Protein 4CCV (pdb70)

Structure (mmCIF, N/CA/C/O backbone):
data_4CCV
#
_entry.id   4CCV
#
_cell.length_a   77.138
_cell.length_b   77.138
_cell.length_c   69.360
_cell.angle_alpha   90.00
_cell.angle_beta   90.00
_cell.angle_gamma   120.00
#
_symmetry.space_group_name_H-M   'P 31 2 1'
#
loop_
_entity.id
_entity.type
_entity.pdbx_description
1 polymer 'HISTIDINE-RICH GLYCOPROTEIN'
2 branched beta-D-mannopyranose-(1-4)-2-acetamido-2-deoxy-beta-D-glucopyranose-(1-4)-2-acetamido-2-deoxy-beta-D-glucopyranose
3 non-polymer GLUTATHIONE
4 non-polymer GLYCEROL
5 water water
#
loop_
_atom_site.group_PDB
_atom_site.id
_atom_site.type_symbol
_atom_site.label_atom_id
_atom_site.label_alt_id
_atom_site.label_comp_id
_atom_site.label_asym_id
_atom_site.label_entity_id
_atom_site.label_seq_id
_atom_site.pdbx_PDB_ins_code
_atom_site.Cartn_x
_atom_site.Cartn_y
_atom_site.Cartn_z
_atom_site.occupancy
_atom_site.B_iso_or_equiv
_atom_site.auth_seq_id
_atom_site.auth_comp_id
_atom_site.auth_asym_id
_atom_site.auth_atom_id
_atom_site.pdbx_PDB_model_num
ATOM 1 N N . SER A 1 1 ? -51.302 18.025 -6.386 1.00 60.88 123 SER A N 1
ATOM 2 C CA . SER A 1 1 ? -50.019 17.474 -6.956 1.00 61.76 123 SER A CA 1
ATOM 3 C C . SER A 1 1 ? -48.782 18.444 -6.813 1.00 52.31 123 SER A C 1
ATOM 4 O O . SER A 1 1 ? -48.800 19.567 -7.340 1.00 47.29 123 SER A O 1
ATOM 7 N N . PRO A 1 2 ? -47.751 18.038 -6.053 1.00 49.18 124 PRO A N 1
ATOM 8 C CA . PRO A 1 2 ? -46.618 18.985 -5.818 1.00 43.54 124 PRO A CA 1
ATOM 9 C C . PRO A 1 2 ? -45.694 19.029 -6.997 1.00 40.41 124 PRO A C 1
ATOM 10 O O . PRO A 1 2 ? -45.468 18.019 -7.627 1.00 43.14 124 PRO A O 1
ATOM 14 N N . VAL A 1 3 ? -45.042 20.151 -7.218 1.00 33.94 125 VAL A N 1
ATOM 15 C CA . VAL A 1 3 ? -44.088 20.278 -8.280 1.00 31.69 125 VAL A CA 1
ATOM 16 C C . VAL A 1 3 ? -42.681 20.187 -7.644 1.00 32.70 125 VAL A C 1
ATOM 17 O O . VAL A 1 3 ? -42.439 20.814 -6.619 1.00 31.68 125 VAL A O 1
ATOM 21 N N . LEU A 1 4 ? -41.804 19.355 -8.212 1.00 32.82 126 LEU A N 1
ATOM 22 C CA . LEU A 1 4 ? -40.484 19.102 -7.668 1.00 33.51 126 LEU A CA 1
ATOM 23 C C . LEU A 1 4 ? -39.425 19.647 -8.631 1.00 30.63 126 LEU A C 1
ATOM 24 O O . LEU A 1 4 ? -39.444 19.327 -9.830 1.00 30.27 126 LEU A O 1
ATOM 29 N N . PHE A 1 5 ? -38.487 20.429 -8.091 1.00 29.34 127 PHE A N 1
ATOM 30 C CA . PHE A 1 5 ? -37.428 21.105 -8.822 1.00 28.03 127 PHE A CA 1
ATOM 31 C C . PHE A 1 5 ? -36.112 20.547 -8.254 1.00 28.17 127 PHE A C 1
ATOM 32 O O . PHE A 1 5 ? -35.888 20.526 -7.034 1.00 29.08 127 PHE A O 1
ATOM 40 N N . ASP A 1 6 ? -35.280 20.001 -9.120 1.00 28.67 128 ASP A N 1
ATOM 41 C CA . ASP A 1 6 ? -33.933 19.544 -8.677 1.00 30.96 128 ASP A CA 1
ATOM 42 C C . ASP A 1 6 ? -32.970 19.455 -9.818 1.00 29.97 128 ASP A C 1
ATOM 43 O O . ASP A 1 6 ? -33.305 19.877 -10.920 1.00 28.01 128 ASP A O 1
ATOM 48 N N . PHE A 1 7 ? -31.745 19.001 -9.550 1.00 30.98 129 PHE A N 1
ATOM 49 C CA . PHE A 1 7 ? -30.659 19.025 -10.560 1.00 30.60 129 PHE A CA 1
ATOM 50 C C . PHE A 1 7 ? -30.141 17.638 -10.809 1.00 31.71 129 PHE A C 1
ATOM 51 O O . PHE A 1 7 ? -30.102 16.817 -9.894 1.00 32.24 129 PHE A O 1
ATOM 59 N N . ILE A 1 8 ? -29.740 17.373 -12.040 1.00 31.79 130 ILE A N 1
ATOM 60 C CA . ILE A 1 8 ? -29.133 16.096 -12.374 1.00 35.56 130 ILE A CA 1
ATOM 61 C C . ILE A 1 8 ? -27.603 16.306 -12.370 1.00 36.46 130 ILE A C 1
ATOM 62 O O . ILE A 1 8 ? -27.114 17.108 -13.129 1.00 36.07 130 ILE A O 1
ATOM 67 N N . GLU A 1 9 ? -26.887 15.604 -11.515 1.00 38.91 131 GLU A N 1
ATOM 68 C CA . GLU A 1 9 ? -25.433 15.737 -11.370 1.00 44.37 131 GLU A CA 1
ATOM 69 C C . GLU A 1 9 ? -24.680 15.185 -12.589 1.00 41.68 131 GLU A C 1
ATOM 70 O O . GLU A 1 9 ? -23.769 15.817 -13.042 1.00 43.07 131 GLU A O 1
ATOM 76 N N . ASP A 1 10 ? -25.081 14.030 -13.113 1.00 42.28 132 ASP A N 1
ATOM 77 C CA . ASP A 1 10 ? -24.442 13.472 -14.309 1.00 43.94 132 ASP A CA 1
ATOM 78 C C . ASP A 1 10 ? -25.083 13.968 -15.601 1.00 41.88 132 ASP A C 1
ATOM 79 O O . ASP A 1 10 ? -26.072 13.436 -16.049 1.00 42.03 132 ASP A O 1
ATOM 84 N N . THR A 1 11 ? -24.472 14.973 -16.207 1.00 41.34 133 THR A N 1
ATOM 85 C CA . THR A 1 11 ? -25.041 15.660 -17.358 1.00 43.11 133 THR A CA 1
ATOM 86 C C . THR A 1 11 ? -24.682 15.019 -18.700 1.00 45.23 133 THR A C 1
ATOM 87 O O . THR A 1 11 ? -25.338 15.272 -19.705 1.00 44.19 133 THR A O 1
ATOM 91 N N . GLU A 1 12 ? -23.670 14.157 -18.727 1.00 47.12 134 GLU A N 1
ATOM 92 C CA . GLU A 1 12 ? -23.243 13.575 -20.005 1.00 49.86 134 GLU A CA 1
ATOM 93 C C . GLU A 1 12 ? -24.334 12.871 -20.824 1.00 45.19 134 GLU A C 1
ATOM 94 O O . GLU A 1 12 ? -24.312 12.927 -22.042 1.00 43.77 134 GLU A O 1
ATOM 100 N N . PRO A 1 13 ? -25.279 12.195 -20.180 1.00 44.58 135 PRO A N 1
ATOM 101 C CA . PRO A 1 13 ? -26.399 11.661 -20.965 1.00 44.41 135 PRO A CA 1
ATOM 102 C C . PRO A 1 13 ? -27.305 12.713 -21.661 1.00 41.77 135 PRO A C 1
ATOM 103 O O . PRO A 1 13 ? -28.166 12.335 -22.469 1.00 43.54 135 PRO A O 1
ATOM 107 N N . PHE A 1 14 ? -27.095 14.012 -21.368 1.00 37.20 136 PHE A N 1
ATOM 108 C CA . PHE A 1 14 ? -27.883 15.081 -21.975 1.00 33.79 136 PHE A CA 1
ATOM 109 C C . PHE A 1 14 ? -27.134 15.697 -23.139 1.00 33.59 136 PHE A C 1
ATOM 110 O O . PHE A 1 14 ? -27.655 16.579 -23.797 1.00 31.37 136 PHE A O 1
ATOM 118 N N . ARG A 1 15 ? -25.938 15.193 -23.431 1.00 35.16 137 ARG A N 1
ATOM 119 C CA . ARG A 1 15 ? -25.148 15.788 -24.486 1.00 36.70 137 ARG A CA 1
ATOM 120 C C . ARG A 1 15 ? -25.794 15.656 -25.843 1.00 34.51 137 ARG A C 1
ATOM 121 O O . ARG A 1 15 ? -25.847 16.607 -26.605 1.00 32.17 137 ARG A O 1
ATOM 129 N N . LYS A 1 16 ? -26.347 14.490 -26.124 1.00 35.26 138 LYS A N 1
ATOM 130 C CA . LYS A 1 16 ? -26.998 14.267 -27.394 1.00 37.65 138 LYS A CA 1
ATOM 131 C C . LYS A 1 16 ? -28.250 15.153 -27.545 1.00 34.63 138 LYS A C 1
ATOM 132 O O . LYS A 1 16 ? -28.604 15.602 -28.665 1.00 34.18 138 LYS A O 1
ATOM 138 N N . SER A 1 17 ? -28.929 15.362 -26.420 1.00 32.19 139 SER A N 1
ATOM 139 C CA . SER A 1 17 ? -30.103 16.207 -26.397 1.00 31.75 139 SER A CA 1
ATOM 140 C C . SER A 1 17 ? -29.688 17.659 -26.774 1.00 28.98 139 SER A C 1
ATOM 141 O O . SER A 1 17 ? -30.432 18.386 -27.477 1.00 29.75 139 SER A O 1
ATOM 144 N N . ALA A 1 18 ? -28.560 18.097 -26.233 1.00 28.80 140 ALA A N 1
ATOM 145 C CA . ALA A 1 18 ? -28.040 19.456 -26.542 1.00 28.61 140 ALA A CA 1
ATOM 146 C C . ALA A 1 18 ? -27.666 19.545 -27.994 1.00 28.89 140 ALA A C 1
ATOM 147 O O . ALA A 1 18 ? -27.996 20.516 -28.634 1.00 32.14 140 ALA A O 1
ATOM 149 N N . ASP A 1 19 ? -26.950 18.535 -28.514 1.00 31.00 141 ASP A N 1
ATOM 150 C CA . ASP A 1 19 ? -26.608 18.479 -29.945 1.00 31.90 141 ASP A CA 1
ATOM 151 C C . ASP A 1 19 ? -27.847 18.609 -30.822 1.00 32.69 141 ASP A C 1
ATOM 152 O O . ASP A 1 19 ? -27.864 19.369 -31.774 1.00 31.27 141 ASP A O 1
ATOM 157 N N . LYS A 1 20 ? -28.857 17.792 -30.541 1.00 30.77 142 LYS A N 1
ATOM 158 C CA . LYS A 1 20 ? -30.080 17.834 -31.335 1.00 33.87 142 LYS A CA 1
ATOM 159 C C . LYS A 1 20 ? -30.864 19.160 -31.182 1.00 31.11 142 LYS A C 1
ATOM 160 O O . LYS A 1 20 ? -31.432 19.665 -32.120 1.00 30.83 142 LYS A O 1
ATOM 166 N N . ALA A 1 21 ? -30.935 19.709 -29.989 1.00 30.23 143 ALA A N 1
ATOM 167 C CA . ALA A 1 21 ? -31.598 20.984 -29.841 1.00 30.13 143 ALA A CA 1
ATOM 168 C C . ALA A 1 21 ? -30.873 22.089 -30.600 1.00 29.98 143 ALA A C 1
ATOM 169 O O . ALA A 1 21 ? -31.523 22.944 -31.210 1.00 29.28 143 ALA A O 1
ATOM 171 N N . LEU A 1 22 ? -29.546 22.105 -30.561 1.00 29.77 144 LEU A N 1
ATOM 172 C CA . LEU A 1 22 ? -28.833 23.065 -31.369 1.00 30.87 144 LEU A CA 1
ATOM 173 C C . LEU A 1 22 ? -29.068 22.908 -32.888 1.00 30.50 144 LEU A C 1
ATOM 174 O O . LEU A 1 22 ? -29.235 23.908 -33.633 1.00 31.51 144 LEU A O 1
ATOM 179 N N . GLU A 1 23 ? -29.155 21.671 -33.338 1.00 30.81 145 GLU A N 1
ATOM 180 C CA A GLU A 1 23 ? -29.400 21.349 -34.732 0.50 31.33 145 GLU A CA 1
ATOM 181 C CA B GLU A 1 23 ? -29.359 21.447 -34.754 0.50 32.34 145 GLU A CA 1
ATOM 182 C C . GLU A 1 23 ? -30.732 21.973 -35.144 1.00 30.86 145 GLU A C 1
ATOM 183 O O . GLU A 1 23 ? -30.857 22.635 -36.185 1.00 31.76 145 GLU A O 1
ATOM 194 N N . VAL A 1 24 ? -31.728 21.779 -34.289 1.00 30.73 146 VAL A N 1
ATOM 195 C CA . VAL A 1 24 ? -33.069 22.346 -34.548 1.00 31.24 146 VAL A CA 1
ATOM 196 C C . VAL A 1 24 ? -33.014 23.886 -34.524 1.00 31.84 146 VAL A C 1
ATOM 197 O O . VAL A 1 24 ? -33.579 24.561 -35.380 1.00 32.36 146 VAL A O 1
ATOM 201 N N . TYR A 1 25 ? -32.337 24.450 -33.530 1.00 30.53 147 TYR A N 1
ATOM 202 C CA . TYR A 1 25 ? -32.280 25.895 -33.416 1.00 30.04 147 TYR A CA 1
ATOM 203 C C . TYR A 1 25 ? -31.677 26.540 -34.666 1.00 31.91 147 TYR A C 1
ATOM 204 O O . TYR A 1 25 ? -32.230 27.513 -35.217 1.00 27.58 147 TYR A O 1
ATOM 213 N N . LYS A 1 26 ? -30.525 26.016 -35.103 1.00 29.94 148 LYS A N 1
ATOM 214 C CA . LYS A 1 26 ? -29.813 26.534 -36.247 1.00 32.34 148 LYS A CA 1
ATOM 215 C C . LYS A 1 26 ? -30.583 26.370 -37.527 1.00 34.45 148 LYS A C 1
ATOM 216 O O . LYS A 1 26 ? -30.440 27.195 -38.378 1.00 34.07 148 LYS A O 1
ATOM 222 N N . SER A 1 27 ? -31.502 25.398 -37.636 1.00 34.56 149 SER A N 1
ATOM 223 C CA . SER A 1 27 ? -32.316 25.274 -38.849 1.00 36.31 149 SER A CA 1
ATOM 224 C C . SER A 1 27 ? -33.249 26.457 -39.058 1.00 37.29 149 SER A C 1
ATOM 225 O O . SER A 1 27 ? -33.652 26.707 -40.179 1.00 38.30 149 SER A O 1
ATOM 228 N N . GLU A 1 28 ? -33.597 27.165 -37.978 1.00 37.07 150 GLU A N 1
ATOM 229 C CA . GLU A 1 28 ? -34.407 28.380 -38.059 1.00 40.99 150 GLU A CA 1
ATOM 230 C C . GLU A 1 28 ? -33.648 29.674 -38.003 1.00 42.80 150 GLU A C 1
ATOM 231 O O . GLU A 1 28 ? -34.233 30.729 -38.130 1.00 42.47 150 GLU A O 1
ATOM 237 N N . SER A 1 29 ? -32.349 29.633 -37.783 1.00 42.58 151 SER A N 1
ATOM 238 C CA . SER A 1 29 ? -31.631 30.869 -37.511 1.00 47.53 151 SER A CA 1
ATOM 239 C C . SER A 1 29 ? -30.293 30.748 -38.182 1.00 44.90 151 SER A C 1
ATOM 240 O O . SE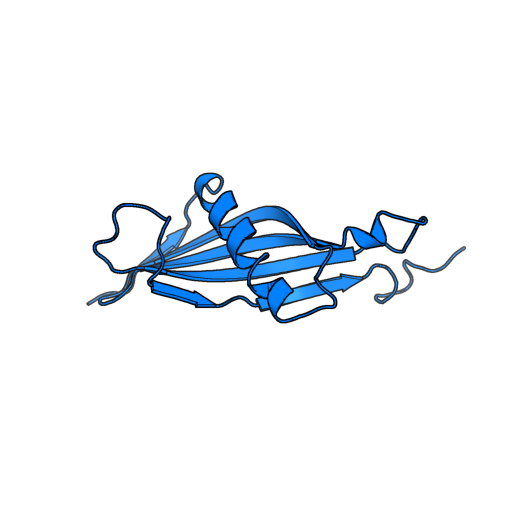R A 1 29 ? -29.398 30.121 -37.649 1.00 45.03 151 SER A O 1
ATOM 243 N N . GLU A 1 30 ? -30.242 31.200 -39.412 1.00 47.34 152 GLU A N 1
ATOM 244 C CA . GLU A 1 30 ? -29.145 30.941 -40.319 1.00 51.61 152 GLU A CA 1
ATOM 245 C C . GLU A 1 30 ? -27.750 31.434 -39.797 1.00 48.85 152 GLU A C 1
ATOM 246 O O . GLU A 1 30 ? -26.719 30.878 -40.181 1.00 47.66 152 GLU A O 1
ATOM 252 N N . ALA A 1 31 ? -27.730 32.455 -38.929 1.00 45.46 153 ALA A N 1
ATOM 253 C CA . ALA A 1 31 ? -26.455 32.997 -38.402 1.00 44.70 153 ALA A CA 1
ATOM 254 C C . ALA A 1 31 ? -25.756 31.964 -37.514 1.00 40.92 153 ALA A C 1
ATOM 255 O O . ALA A 1 31 ? -24.544 32.021 -37.288 1.00 39.72 153 ALA A O 1
ATOM 257 N N . TYR A 1 32 ? -26.551 31.003 -37.041 1.00 40.26 154 TYR A N 1
ATOM 258 C CA . TYR A 1 32 ? -26.072 29.883 -36.259 1.00 37.65 154 TYR A CA 1
ATOM 259 C C . TYR A 1 32 ? -25.668 28.621 -37.005 1.00 35.26 154 TYR A C 1
ATOM 260 O O . TYR A 1 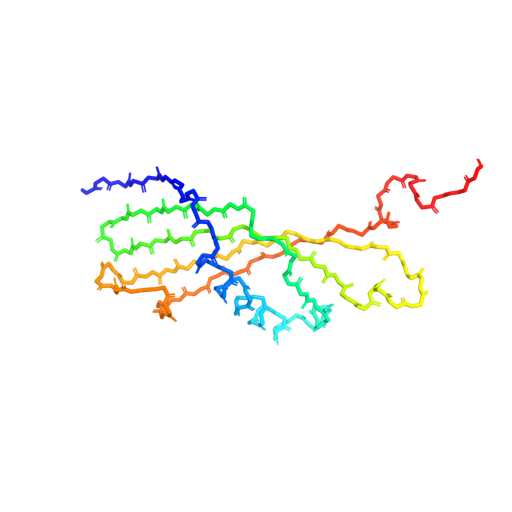32 ? -25.337 27.640 -36.351 1.00 35.83 154 TYR A O 1
ATOM 269 N N . ALA A 1 33 ? -25.574 28.648 -38.324 1.00 35.85 155 ALA A N 1
ATOM 270 C CA . ALA A 1 33 ? -25.292 27.427 -39.106 1.00 36.53 155 ALA A CA 1
ATOM 271 C C . ALA A 1 33 ? -23.982 26.714 -38.705 1.00 36.70 155 ALA A C 1
ATOM 272 O O . ALA A 1 33 ? -23.894 25.501 -38.810 1.00 37.49 155 ALA A O 1
ATOM 274 N N . SER A 1 34 ? -22.948 27.464 -38.297 1.00 36.11 156 SER A N 1
ATOM 275 C CA . SER A 1 34 ? -21.654 26.865 -37.995 1.00 36.18 156 SER A CA 1
ATOM 276 C C . SER A 1 34 ? -21.512 26.427 -36.525 1.00 34.95 156 SER A C 1
ATOM 277 O O . SER A 1 34 ? -20.431 26.016 -36.098 1.00 36.95 156 SER A O 1
ATOM 280 N N . PHE A 1 35 ? -22.556 26.545 -35.714 1.00 33.87 157 PHE A N 1
ATOM 281 C CA . PHE A 1 35 ? -22.386 26.431 -34.270 1.00 33.10 157 PHE A CA 1
ATOM 282 C C . PHE A 1 35 ? -22.283 24.950 -33.800 1.00 33.49 157 PHE A C 1
ATOM 283 O O . PHE A 1 35 ? -22.855 24.054 -34.419 1.00 33.14 157 PHE A O 1
ATOM 291 N N . ARG A 1 36 ? -21.525 24.720 -32.729 1.00 34.28 158 ARG A N 1
ATOM 292 C CA . ARG A 1 36 ? -21.410 23.387 -32.097 1.00 36.27 158 ARG A CA 1
ATOM 293 C C . ARG A 1 36 ? -21.439 23.512 -30.586 1.00 33.31 158 ARG A C 1
ATOM 294 O O . ARG A 1 36 ? -21.119 24.551 -30.056 1.00 31.77 158 ARG A O 1
ATOM 302 N N . VAL A 1 37 ? -21.925 22.472 -29.910 1.00 31.25 159 VAL A N 1
ATOM 303 C CA . VAL A 1 37 ? -22.030 22.459 -28.464 1.00 29.57 159 VAL A CA 1
ATOM 304 C C . VAL A 1 37 ? -20.634 22.382 -27.917 1.00 31.98 159 VAL A C 1
ATOM 305 O O . VAL A 1 37 ? -19.809 21.571 -28.434 1.00 33.31 159 VAL A O 1
ATOM 309 N N . ASP A 1 38 ? -20.371 23.210 -26.899 1.00 32.08 160 ASP A N 1
ATOM 310 C CA . ASP A 1 38 ? -19.093 23.203 -26.204 1.00 34.12 160 ASP A CA 1
ATOM 311 C C . ASP A 1 38 ? -19.280 22.192 -25.031 1.00 34.78 160 ASP A C 1
ATOM 312 O O . ASP A 1 38 ? -18.833 21.037 -25.162 1.00 34.79 160 ASP A O 1
ATOM 317 N N . ARG A 1 39 ? -19.920 22.594 -23.925 1.00 31.61 161 ARG A N 1
ATOM 318 C CA . ARG A 1 39 ? -20.090 21.719 -22.735 1.00 32.93 161 ARG A CA 1
ATOM 319 C C . ARG A 1 39 ? -21.550 21.809 -22.308 1.00 31.65 161 ARG A C 1
ATOM 320 O O . ARG A 1 39 ? -22.153 22.903 -22.405 1.00 29.81 161 ARG A O 1
ATOM 328 N N . VAL A 1 40 ? -22.102 20.705 -21.807 1.00 31.35 162 VAL A N 1
ATOM 329 C CA . VAL A 1 40 ? -23.347 20.745 -21.053 1.00 31.96 162 VAL A CA 1
ATOM 330 C C . VAL A 1 40 ? -23.004 21.286 -19.685 1.00 32.96 162 VAL A C 1
ATOM 331 O O . VAL A 1 40 ? -22.133 20.719 -19.026 1.00 35.50 162 VAL A O 1
ATOM 335 N N . GLU A 1 41 ? -23.621 22.399 -19.276 1.00 31.62 163 GLU A N 1
ATOM 336 C CA . GLU A 1 41 ? -23.236 23.111 -18.057 1.00 34.04 163 GLU A CA 1
ATOM 337 C C . GLU A 1 41 ? -24.057 22.766 -16.812 1.00 31.86 163 GLU A C 1
ATOM 338 O O . GLU A 1 41 ? -23.521 22.755 -15.706 1.00 31.71 163 GLU A O 1
ATOM 344 N N . ARG A 1 42 ? -25.323 22.427 -17.003 1.00 30.78 164 ARG A N 1
ATOM 345 C CA . ARG A 1 42 ? -26.276 22.226 -15.923 1.00 30.52 164 ARG A CA 1
ATOM 346 C C . ARG A 1 42 ? -27.544 21.587 -16.478 1.00 29.68 164 ARG A C 1
ATOM 347 O O . ARG A 1 42 ? -27.976 21.889 -17.594 1.00 30.23 164 ARG A O 1
ATOM 355 N N . VAL A 1 43 ? -28.163 20.700 -15.714 1.00 30.04 165 VAL A N 1
ATOM 356 C CA . VAL A 1 43 ? -29.439 20.125 -16.100 1.00 29.47 165 VAL A CA 1
ATOM 357 C C . VAL A 1 43 ? -30.352 20.164 -14.882 1.00 29.85 165 VAL A C 1
ATOM 358 O O . VAL A 1 43 ? -30.011 19.665 -13.786 1.00 28.88 165 VAL A O 1
ATOM 362 N N . THR A 1 44 ? -31.486 20.806 -15.082 1.00 28.10 166 THR A N 1
ATOM 363 C CA . THR A 1 44 ? -32.518 20.980 -14.054 1.00 29.13 166 THR A CA 1
ATOM 364 C C . THR A 1 44 ? -33.731 20.151 -14.443 1.00 29.27 166 THR A C 1
ATOM 365 O O . THR A 1 44 ? -34.050 20.074 -15.623 1.00 30.50 166 THR A O 1
ATOM 369 N N . ARG A 1 45 ? -34.303 19.432 -13.489 1.00 28.99 167 ARG A N 1
ATOM 370 C CA . ARG A 1 45 ? -35.468 18.565 -13.741 1.00 29.19 167 ARG A CA 1
ATOM 371 C C . ARG A 1 45 ? -36.633 19.195 -12.989 1.00 28.64 167 ARG A C 1
ATOM 372 O O . ARG A 1 45 ? -36.530 19.557 -11.819 1.00 28.71 167 ARG A O 1
ATOM 380 N N . VAL A 1 46 ? -37.758 19.350 -13.659 1.00 29.70 168 VAL A N 1
ATOM 381 C CA . VAL A 1 46 ? -38.974 19.794 -12.987 1.00 29.37 168 VAL A CA 1
ATOM 382 C C . VAL A 1 46 ? -40.021 18.741 -13.287 1.00 31.18 168 VAL A C 1
ATOM 383 O O . VAL A 1 46 ? -40.261 18.431 -14.452 1.00 30.46 168 VAL A O 1
ATOM 387 N N . LYS A 1 47 ? -40.627 18.198 -12.249 1.00 32.88 169 LYS A N 1
ATOM 388 C CA . LYS A 1 47 ? -41.540 17.067 -12.363 1.00 36.65 169 LYS A CA 1
ATOM 389 C C . LYS A 1 47 ? -42.846 17.633 -11.892 1.00 38.65 169 LYS A C 1
ATOM 390 O O . LYS A 1 47 ? -42.924 18.170 -10.757 1.00 36.58 169 LYS A O 1
ATOM 396 N N . GLY A 1 48 ? -43.832 17.564 -12.772 1.00 42.54 170 GLY A N 1
ATOM 397 C CA . GLY A 1 48 ? -45.202 18.049 -12.482 1.00 46.65 170 GLY A CA 1
ATOM 398 C C . GLY A 1 48 ? -46.170 16.914 -12.610 1.00 51.68 170 GLY A C 1
ATOM 399 O O . GLY A 1 48 ? -45.788 15.786 -12.988 1.00 53.95 170 GLY A O 1
ATOM 400 N N . GLY A 1 49 ? -47.427 17.194 -12.315 1.00 56.92 171 GLY A N 1
ATOM 401 C CA . GLY A 1 49 ? -48.527 16.273 -12.622 1.00 62.45 171 GLY A CA 1
ATOM 402 C C . GLY A 1 49 ? -48.617 15.752 -14.061 1.00 68.17 171 GLY A C 1
ATOM 403 O O . GLY A 1 49 ? -49.152 14.660 -14.252 1.00 73.62 171 GLY A O 1
ATOM 404 N N . GLU A 1 50 ? -48.090 16.477 -15.063 1.00 66.06 172 GLU A N 1
ATOM 405 C CA . GLU A 1 50 ? -48.386 16.163 -16.474 1.00 68.66 172 GLU A CA 1
ATOM 406 C C . GLU A 1 50 ? -47.177 15.800 -17.326 1.00 65.05 172 GLU A C 1
ATOM 407 O O . GLU A 1 50 ? -47.232 14.862 -18.111 1.00 61.76 172 GLU A O 1
ATOM 413 N N . ARG A 1 51 ? -46.130 16.612 -17.220 1.00 52.35 173 ARG A N 1
ATOM 414 C CA . ARG A 1 51 ? -44.870 16.386 -17.899 1.00 48.22 173 ARG A CA 1
ATOM 415 C C . ARG A 1 51 ? -43.754 16.425 -16.890 1.00 45.60 173 ARG A C 1
ATOM 416 O O . ARG A 1 51 ? -43.908 16.958 -15.786 1.00 47.75 173 ARG A O 1
ATOM 424 N N . THR A 1 52 ? -42.644 15.812 -17.294 1.00 40.98 174 THR A N 1
ATOM 425 C CA . THR A 1 52 ? -41.358 16.012 -16.727 1.00 39.37 174 THR A CA 1
ATOM 426 C C . THR A 1 52 ? -40.571 16.889 -17.723 1.00 37.60 174 THR A C 1
ATOM 427 O O . THR A 1 52 ? -40.403 16.527 -18.882 1.00 38.96 174 THR A O 1
ATOM 431 N N . ASN A 1 53 ? -40.171 18.067 -17.271 1.00 32.25 175 ASN A N 1
ATOM 432 C CA . ASN A 1 53 ? -39.325 18.956 -18.065 1.00 32.24 175 ASN A CA 1
ATOM 43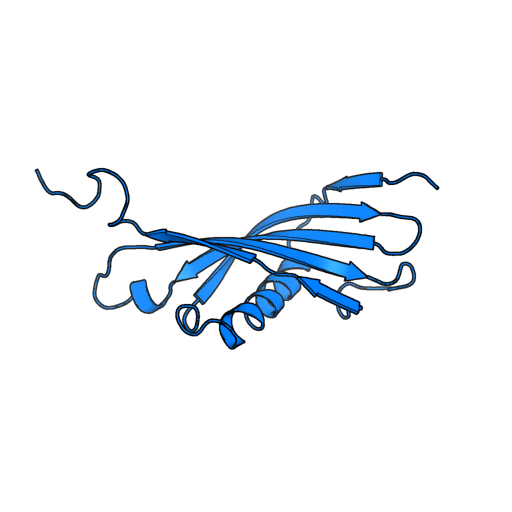3 C C . ASN A 1 53 ? -37.878 18.889 -17.631 1.00 30.49 175 ASN A C 1
ATOM 434 O O . ASN A 1 53 ? -37.577 18.931 -16.433 1.00 33.18 175 ASN A O 1
ATOM 439 N N . TYR A 1 54 ? -36.960 18.786 -18.589 1.00 30.66 176 TYR A N 1
ATOM 440 C CA . TYR A 1 54 ? -35.511 18.917 -18.317 1.00 29.31 176 TYR A CA 1
ATOM 441 C C . TYR A 1 54 ? -35.036 20.148 -19.010 1.00 27.81 176 TYR A C 1
ATOM 442 O O . TYR A 1 54 ? -35.335 20.332 -20.179 1.00 29.70 176 TYR A O 1
ATOM 451 N N . TYR A 1 55 ? -34.310 20.987 -18.282 1.00 26.67 177 TYR A N 1
ATOM 452 C CA . TYR A 1 55 ? -33.772 22.239 -18.797 1.00 27.11 177 TYR A CA 1
ATOM 453 C C . TYR A 1 55 ? -32.284 22.022 -18.898 1.00 27.26 177 TYR A C 1
ATOM 454 O O . TYR A 1 55 ? -31.582 21.823 -17.884 1.00 28.46 177 TYR A O 1
ATOM 463 N N . VAL A 1 56 ? -31.833 21.885 -20.139 1.00 26.73 178 VAL A N 1
ATOM 464 C CA . VAL A 1 56 ? -30.458 21.522 -20.412 1.00 26.94 178 VAL A CA 1
ATOM 465 C C . VAL A 1 56 ? -29.769 22.809 -20.787 1.00 25.77 178 VAL A C 1
ATOM 466 O O . VAL A 1 56 ? -30.092 23.343 -21.838 1.00 26.25 178 VAL A O 1
ATOM 470 N N . ASP A 1 57 ? -28.825 23.275 -19.952 1.00 24.76 179 ASP A N 1
ATOM 471 C CA . ASP A 1 57 ? -28.105 24.553 -20.137 1.00 24.95 179 ASP A CA 1
ATOM 472 C C . ASP A 1 57 ? -26.746 24.176 -20.683 1.00 25.54 179 ASP A C 1
ATOM 473 O O . ASP A 1 57 ? -26.060 23.364 -20.081 1.00 25.52 179 ASP A O 1
ATOM 478 N N . PHE A 1 58 ? -26.407 24.729 -21.832 1.00 25.85 180 PHE A N 1
ATOM 479 C CA . PHE A 1 58 ? -25.202 24.335 -22.558 1.00 27.09 180 PHE A CA 1
ATOM 480 C C . PHE A 1 58 ? -24.493 25.505 -23.208 1.00 26.77 180 PHE A C 1
ATOM 481 O O . PHE A 1 58 ? -25.132 26.527 -23.515 1.00 26.05 180 PHE A O 1
ATOM 489 N N . SER A 1 59 ? -23.152 25.392 -23.334 1.00 28.58 181 SER A N 1
ATOM 490 C CA . SER A 1 59 ? -22.367 26.394 -24.014 1.00 27.80 181 SER A CA 1
ATOM 491 C C . SER A 1 59 ? -22.227 25.966 -25.452 1.00 28.04 181 SER A C 1
ATOM 492 O O . SER A 1 59 ? -22.295 24.767 -25.751 1.00 28.36 181 SER A O 1
ATOM 495 N N . VAL A 1 60 ? -22.072 26.963 -26.322 1.00 29.28 182 VAL A N 1
ATOM 496 C CA . VAL A 1 60 ? -21.852 26.779 -27.744 1.00 31.48 182 VAL A CA 1
ATOM 497 C C . VAL A 1 60 ? -20.675 27.620 -28.265 1.00 31.21 182 VAL A C 1
ATOM 498 O O . VAL A 1 60 ? -20.320 28.597 -27.643 1.00 29.38 182 VAL A O 1
ATOM 502 N N . ARG A 1 61 ? -20.122 27.238 -29.415 1.00 32.34 183 ARG A N 1
ATOM 503 C CA . ARG A 1 61 ? -19.110 28.014 -30.114 1.00 35.34 183 ARG A CA 1
ATOM 504 C C . ARG A 1 61 ? -19.534 28.269 -31.550 1.00 35.83 183 ARG A C 1
ATOM 505 O O . ARG A 1 61 ? -20.127 27.421 -32.205 1.00 33.75 183 ARG A O 1
ATOM 513 N N . ASN A 1 62 ? -19.185 29.454 -32.032 1.00 35.25 184 ASN A N 1
ATOM 514 C CA . ASN A 1 62 ? -19.424 29.849 -33.406 1.00 36.08 184 ASN A CA 1
ATOM 515 C C . ASN A 1 62 ? -18.235 29.418 -34.229 1.00 37.89 184 ASN A C 1
ATOM 516 O O . ASN A 1 62 ? -17.214 30.146 -34.289 1.00 37.23 184 ASN A O 1
ATOM 521 N N . CYS A 1 63 ? -18.322 28.244 -34.847 1.00 40.01 185 CYS A N 1
ATOM 522 C CA . CYS A 1 63 ? -17.115 27.687 -35.479 1.00 41.27 185 CYS A CA 1
ATOM 523 C C . CYS A 1 63 ? -16.648 28.465 -36.702 1.00 41.56 185 CYS A C 1
ATOM 524 O O . CYS A 1 63 ? -15.489 28.293 -37.135 1.00 43.47 185 CYS A O 1
ATOM 527 N N . SER A 1 64 ? -17.490 29.319 -37.283 1.00 40.51 186 SER A N 1
ATOM 528 C CA . SER A 1 64 ? -16.976 30.098 -38.406 1.00 43.42 186 SER A CA 1
ATOM 529 C C . SER A 1 64 ? -15.917 31.114 -37.892 1.00 41.92 186 SER A C 1
ATOM 530 O O . SER A 1 64 ? -14.977 31.502 -38.638 1.00 42.08 186 SER A O 1
ATOM 533 N N . ARG A 1 65 ? -16.048 31.502 -36.623 1.00 39.50 187 ARG A N 1
ATOM 534 C CA . ARG A 1 65 ? -15.021 32.335 -35.986 1.00 39.94 187 ARG A CA 1
ATOM 535 C C . ARG A 1 65 ? -13.735 31.595 -35.597 1.00 41.41 187 ARG A C 1
ATOM 536 O O . ARG A 1 65 ? -12.825 32.222 -35.126 1.00 40.58 187 ARG A O 1
ATOM 544 N N . SER A 1 66 ? -13.634 30.282 -35.836 1.00 42.91 188 SER A N 1
ATOM 545 C CA . SER A 1 66 ? -12.348 29.614 -35.696 1.00 43.99 188 SER A CA 1
ATOM 546 C C . SER A 1 66 ? -11.501 29.785 -36.931 1.00 45.82 188 SER A C 1
ATOM 547 O O . SER A 1 66 ? -10.333 29.387 -36.927 1.00 46.86 188 SER A O 1
ATOM 550 N N . HIS A 1 67 ? -12.057 30.351 -38.000 1.00 45.11 189 HIS A N 1
ATOM 551 C CA . HIS A 1 67 ? -11.294 30.550 -39.211 1.00 46.63 189 HIS A CA 1
ATOM 552 C C . HIS A 1 67 ? -10.899 31.977 -39.340 1.00 44.46 189 HIS A C 1
ATOM 553 O O . HIS A 1 67 ? -11.555 32.842 -38.779 1.00 40.84 189 HIS A O 1
ATOM 560 N N . PHE A 1 68 ? -9.814 32.193 -40.089 1.00 44.83 190 PHE A N 1
ATOM 561 C CA . PHE A 1 68 ? -9.364 33.547 -40.489 1.00 46.28 190 PHE A 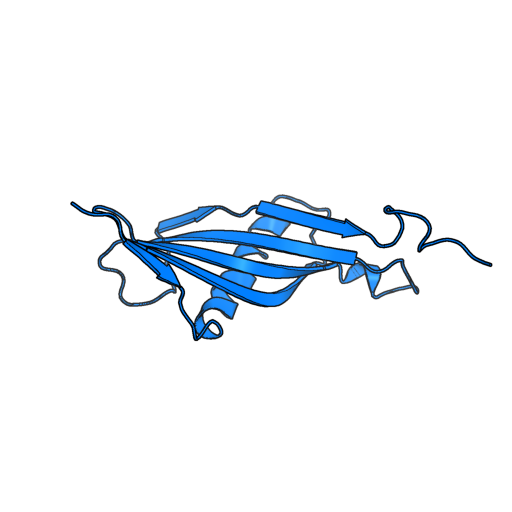CA 1
ATOM 562 C C . PHE A 1 68 ? -9.017 34.480 -39.322 1.00 44.03 190 PHE A C 1
ATOM 563 O O . PHE A 1 68 ? -9.102 35.735 -39.468 1.00 42.84 190 PHE A O 1
ATOM 571 N N . HIS A 1 69 ? -8.605 33.893 -38.191 1.00 42.06 191 HIS A N 1
ATOM 572 C CA . HIS A 1 69 ? -8.204 34.665 -36.981 1.00 41.59 191 HIS A CA 1
ATOM 573 C C . HIS A 1 69 ? -9.291 35.632 -36.549 1.00 38.16 191 HIS A C 1
ATOM 574 O O . HIS A 1 69 ? -9.013 36.760 -36.099 1.00 36.06 191 HIS A O 1
ATOM 581 N N . ARG A 1 70 ? -10.547 35.182 -36.683 1.00 37.24 192 ARG A N 1
ATOM 582 C CA . ARG A 1 70 ? -11.678 36.051 -36.376 1.00 36.61 192 ARG A CA 1
ATOM 583 C C . ARG A 1 70 ? -11.781 36.343 -34.887 1.00 34.74 192 ARG A C 1
ATOM 584 O O . ARG A 1 70 ? -11.190 35.657 -34.086 1.00 34.47 192 ARG A O 1
ATOM 592 N N . HIS A 1 71 ? -12.581 37.334 -34.513 1.00 34.12 193 HIS A N 1
ATOM 593 C CA . HIS A 1 71 ? -12.896 37.561 -33.111 1.00 33.33 193 HIS A CA 1
ATOM 594 C C . HIS A 1 71 ? -13.614 36.302 -32.542 1.00 32.83 193 HIS A C 1
ATOM 595 O O . HIS A 1 71 ? -14.562 35.810 -33.145 1.00 32.80 193 HIS A O 1
ATOM 602 N N . PRO A 1 72 ? -13.162 35.814 -31.375 1.00 33.12 194 PRO A N 1
ATOM 603 C CA . PRO A 1 72 ? -13.818 34.694 -30.704 1.00 33.10 194 PRO A CA 1
ATOM 604 C C . PRO A 1 72 ? -15.291 34.980 -30.341 1.00 32.17 194 PRO A C 1
ATOM 605 O O . PRO A 1 72 ? -15.685 36.153 -30.157 1.00 30.41 194 PRO A O 1
ATOM 609 N N . ALA A 1 73 ? -16.095 33.913 -30.251 1.00 31.79 195 ALA A N 1
ATOM 610 C CA . ALA A 1 73 ? -17.484 34.041 -29.808 1.00 33.78 195 ALA A CA 1
ATOM 611 C C . ALA A 1 73 ? -17.874 32.831 -28.977 1.00 36.10 195 ALA A C 1
ATOM 612 O O . ALA A 1 73 ? -17.124 31.811 -28.924 1.00 44.18 195 ALA A O 1
ATOM 614 N N . PHE A 1 74 ? -18.864 33.040 -28.127 1.00 33.87 196 PHE A N 1
ATOM 615 C CA . PHE A 1 74 ? -19.336 31.987 -27.209 1.00 34.57 196 PHE A CA 1
ATOM 616 C C . PHE A 1 74 ? -20.825 32.238 -27.089 1.00 32.52 196 PHE A C 1
ATOM 617 O O . PHE A 1 74 ? -21.289 33.349 -27.346 1.00 32.92 196 PHE A O 1
ATOM 625 N N . GLY A 1 75 ? -21.600 31.209 -26.780 1.00 31.01 197 GLY A N 1
ATOM 626 C CA . GLY A 1 75 ? -23.010 31.417 -26.483 1.00 29.31 197 GLY A CA 1
ATOM 627 C C . GLY A 1 75 ? -23.483 30.526 -25.373 1.00 28.90 197 GLY A C 1
ATOM 628 O O . GLY A 1 75 ? -22.856 29.522 -25.065 1.00 27.82 197 GLY A O 1
ATOM 629 N N . PHE A 1 76 ? -24.618 30.873 -24.776 1.00 28.34 198 PHE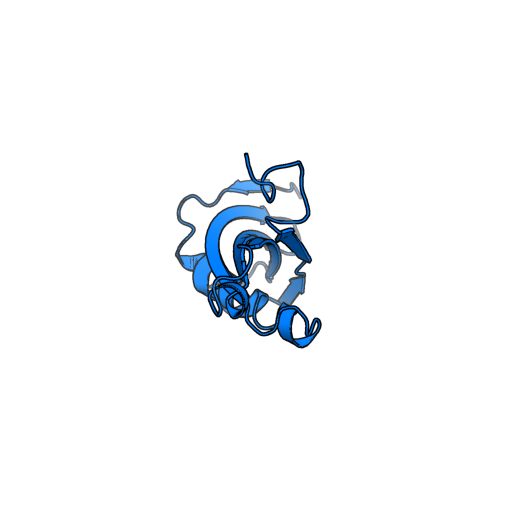 A N 1
ATOM 630 C CA . PHE A 1 76 ? -25.279 29.957 -23.864 1.00 28.48 198 PHE A CA 1
ATOM 631 C C . PHE A 1 76 ? -26.644 29.648 -24.474 1.00 28.77 198 PHE A C 1
ATOM 632 O O . PHE A 1 76 ? -27.289 30.573 -24.979 1.00 27.34 198 PHE A O 1
ATOM 640 N N . CYS A 1 77 ? -27.100 28.381 -24.378 1.00 29.08 199 CYS A N 1
ATOM 641 C CA . CYS A 1 77 ? -28.420 27.967 -24.774 1.00 30.04 199 CYS A CA 1
ATOM 642 C C . CYS A 1 77 ? -29.085 27.241 -23.622 1.00 27.98 199 CYS A C 1
ATOM 643 O O . CYS A 1 77 ? -28.427 26.637 -22.765 1.00 27.54 199 CYS A O 1
ATOM 646 N N . ARG A 1 78 ? -30.415 27.320 -23.612 1.00 27.06 200 ARG A N 1
ATOM 647 C CA . ARG A 1 78 ? -31.225 26.466 -22.767 1.00 27.58 200 ARG A CA 1
ATOM 648 C C . ARG A 1 78 ? -32.210 25.751 -23.676 1.00 29.63 200 ARG A C 1
ATOM 649 O O . ARG A 1 78 ? -32.913 26.397 -24.435 1.00 29.99 200 ARG A O 1
ATOM 657 N N . ALA A 1 79 ? -32.259 24.429 -23.552 1.00 30.23 201 ALA A N 1
ATOM 658 C CA . ALA A 1 79 ? -33.252 23.598 -24.183 1.00 30.29 201 ALA A CA 1
ATOM 659 C C . ALA A 1 79 ? -34.190 23.054 -23.132 1.00 29.78 201 ALA A C 1
ATOM 660 O O . ALA A 1 79 ? -33.795 22.365 -22.187 1.00 32.30 201 ALA A O 1
ATOM 662 N N . ASP A 1 80 ? -35.459 23.275 -23.362 1.00 28.88 202 ASP A N 1
ATOM 663 C CA . ASP A 1 80 ? -36.481 22.769 -22.477 1.00 29.46 202 ASP A CA 1
ATOM 664 C C . ASP A 1 80 ? -37.017 21.511 -23.131 1.00 30.32 202 ASP A C 1
ATOM 665 O O . ASP A 1 80 ? -37.752 21.617 -24.119 1.00 30.69 202 ASP A O 1
ATOM 670 N N . LEU A 1 81 ? -36.730 20.343 -22.573 1.00 29.71 203 LEU A N 1
ATOM 671 C CA . LEU A 1 81 ? -37.267 19.078 -23.135 1.00 31.10 203 LEU A CA 1
ATOM 672 C C . LEU A 1 81 ? -38.443 18.599 -22.272 1.00 30.83 203 LEU A C 1
ATOM 673 O O . LEU A 1 81 ? -38.320 18.418 -21.055 1.00 29.53 203 LEU A O 1
ATOM 678 N N . SER A 1 82 ? -39.588 18.465 -22.909 1.00 28.86 204 SER A N 1
ATOM 679 C CA . SER A 1 82 ? -40.779 18.081 -22.219 1.00 34.04 204 SER A CA 1
ATOM 680 C C . SER A 1 82 ? -41.137 16.633 -22.540 1.00 32.59 204 SER A C 1
ATOM 681 O O . SER A 1 82 ? -41.301 16.252 -23.703 1.00 33.54 204 SER A O 1
ATOM 684 N N . PHE A 1 83 ? -41.243 15.833 -21.497 1.00 35.01 205 PHE A N 1
ATOM 685 C CA . PHE A 1 83 ? -41.452 14.402 -21.625 1.00 35.25 205 PHE A CA 1
ATOM 686 C C . PHE A 1 83 ? -42.761 13.948 -20.993 1.00 39.17 205 PHE A C 1
ATOM 687 O O . PHE A 1 83 ? -43.171 14.365 -19.900 1.00 39.69 205 PHE A O 1
ATOM 695 N N . ASP A 1 84 ? -43.388 13.014 -21.692 1.00 44.08 206 ASP A N 1
ATOM 696 C CA . ASP A 1 84 ? -44.441 12.205 -21.113 1.00 49.92 206 ASP A CA 1
ATOM 697 C C . ASP A 1 84 ? -43.930 11.651 -19.779 1.00 51.95 206 ASP A C 1
ATOM 698 O O . ASP A 1 84 ? -42.789 11.171 -19.705 1.00 50.45 206 ASP A O 1
ATOM 703 N N . VAL A 1 85 ? -44.722 11.707 -18.722 1.00 55.55 207 VAL A N 1
ATOM 704 C CA . VAL A 1 85 ? -44.246 11.106 -17.458 1.00 61.02 207 VAL A CA 1
ATOM 705 C C . VAL A 1 85 ? -43.925 9.598 -17.547 1.00 65.40 207 VAL A C 1
ATOM 706 O O . VAL A 1 85 ? -43.258 9.077 -16.662 1.00 67.04 207 VAL A O 1
ATOM 710 N N . GLU A 1 86 ? -44.410 8.911 -18.591 1.00 67.50 208 GLU A N 1
ATOM 711 C CA . GLU A 1 86 ? -44.154 7.469 -18.805 1.00 73.88 208 GLU A CA 1
ATOM 712 C C . GLU A 1 86 ? -42.909 7.119 -19.648 1.00 68.45 208 GLU A C 1
ATOM 713 O O . GLU A 1 86 ? -42.560 5.944 -19.790 1.00 69.72 208 GLU A O 1
ATOM 719 N N . ALA A 1 87 ? -42.241 8.131 -20.185 1.00 60.43 209 ALA A N 1
ATOM 720 C CA . ALA A 1 87 ? -41.052 7.948 -21.001 1.00 58.46 209 ALA A CA 1
ATOM 721 C C . ALA A 1 87 ? -39.983 7.149 -20.260 1.00 61.03 209 ALA A C 1
ATOM 722 O O . ALA A 1 87 ? -39.789 7.332 -19.058 1.00 63.50 209 ALA A O 1
ATOM 724 N N . SER A 1 88 ? -39.308 6.247 -20.974 1.00 62.84 210 SER A N 1
ATOM 725 C CA . SER A 1 88 ? -38.318 5.355 -20.366 1.00 68.73 210 SER A CA 1
ATOM 726 C C . SER A 1 88 ? -36.882 5.801 -20.606 1.00 65.55 210 SER A C 1
ATOM 727 O O . SER A 1 88 ? -35.952 5.277 -19.999 1.00 73.13 210 SER A O 1
ATOM 730 N N . ASN A 1 89 ? -36.700 6.745 -21.509 1.00 59.15 211 ASN A N 1
ATOM 731 C CA . ASN A 1 89 ? -35.393 7.304 -21.772 1.00 55.65 211 ASN A CA 1
ATOM 732 C C . ASN A 1 89 ? -35.535 8.731 -22.283 1.00 49.02 211 ASN A C 1
ATOM 733 O O . ASN A 1 89 ? -36.639 9.249 -22.401 1.00 49.13 211 ASN A O 1
ATOM 738 N N . LEU A 1 90 ? -34.412 9.333 -22.648 1.00 49.47 212 LEU A N 1
ATOM 739 C CA . LEU A 1 90 ? -34.350 10.744 -23.045 1.00 47.36 212 LEU A CA 1
ATOM 740 C C . LEU A 1 90 ? -34.561 10.982 -24.506 1.00 47.56 212 LEU A C 1
ATOM 741 O O . LEU A 1 90 ? -34.537 12.128 -24.928 1.00 46.88 212 LEU A O 1
ATOM 746 N N . GLU A 1 91 ? -34.775 9.923 -25.288 1.00 48.33 213 GLU A N 1
ATOM 747 C CA . GLU A 1 91 ? -34.679 10.021 -26.739 1.00 49.87 213 GLU A CA 1
ATOM 748 C C . GLU A 1 91 ? -35.805 10.753 -27.438 1.00 45.38 213 GLU A C 1
ATOM 749 O O . GLU A 1 91 ? -35.606 11.212 -28.559 1.00 45.73 213 GLU A O 1
ATOM 755 N N . ASN A 1 92 ? -36.981 10.839 -26.827 1.00 38.88 214 ASN A N 1
ATOM 756 C CA . ASN A 1 92 ? -38.169 11.212 -27.571 1.00 36.25 214 ASN A CA 1
ATOM 757 C C . ASN A 1 92 ? -39.066 12.200 -26.818 1.00 33.63 214 ASN A C 1
ATOM 758 O O . ASN A 1 92 ? -40.227 11.934 -26.505 1.00 33.32 214 ASN A O 1
ATOM 763 N N . PRO A 1 93 ? -38.535 13.377 -26.550 1.00 31.17 215 PRO A N 1
ATOM 764 C CA . PRO A 1 93 ? -39.423 14.385 -25.965 1.00 30.39 215 PRO A CA 1
ATOM 765 C C . PRO A 1 93 ? -40.631 14.710 -26.823 1.00 31.06 215 PRO A C 1
ATOM 766 O O . PRO A 1 93 ? -40.570 14.626 -28.051 1.00 33.64 215 PRO A O 1
ATOM 770 N N . GLU A 1 94 ? -41.750 15.007 -26.164 1.00 31.29 216 GLU A N 1
ATOM 771 C CA . GLU A 1 94 ? -42.978 15.367 -26.866 1.00 34.17 216 GLU A CA 1
ATOM 772 C C . GLU A 1 94 ? -42.776 16.668 -27.600 1.00 32.06 216 GLU A C 1
ATOM 773 O O . GLU A 1 94 ? -43.348 16.882 -28.674 1.00 34.22 216 GLU A O 1
ATOM 779 N N . ASP A 1 95 ? -42.040 17.568 -26.957 1.00 31.40 217 ASP A N 1
ATOM 780 C CA . ASP A 1 95 ? -41.634 18.822 -27.570 1.00 33.20 217 ASP A CA 1
ATOM 781 C C . ASP A 1 95 ? -40.415 19.468 -26.927 1.00 31.60 217 ASP A C 1
ATOM 782 O O . ASP A 1 95 ? -40.031 19.124 -25.836 1.00 31.66 217 ASP A O 1
ATOM 787 N N . VAL A 1 96 ? -39.826 20.433 -27.640 1.00 31.75 218 VAL A N 1
ATOM 788 C CA . VAL A 1 96 ? -38.583 21.062 -27.227 1.00 30.64 218 VAL A CA 1
ATOM 789 C C . VAL A 1 96 ? -38.685 22.555 -27.527 1.00 29.61 218 VAL A C 1
ATOM 790 O O . VAL A 1 96 ? -39.170 22.947 -28.600 1.00 29.72 218 VAL A O 1
ATOM 794 N N . ILE A 1 97 ? -38.267 23.392 -26.569 1.00 28.41 219 ILE A N 1
ATOM 795 C CA . ILE A 1 97 ? -38.145 24.818 -26.762 1.00 29.73 219 ILE A CA 1
ATOM 796 C C . ILE A 1 97 ? -36.692 25.228 -26.504 1.00 28.47 219 ILE A C 1
ATOM 797 O O . ILE A 1 97 ? -36.131 24.862 -25.466 1.00 29.07 219 ILE A O 1
ATOM 802 N N . ILE A 1 98 ? -36.087 25.935 -27.470 1.00 27.98 220 ILE A N 1
ATOM 803 C CA A ILE A 1 98 ? -34.703 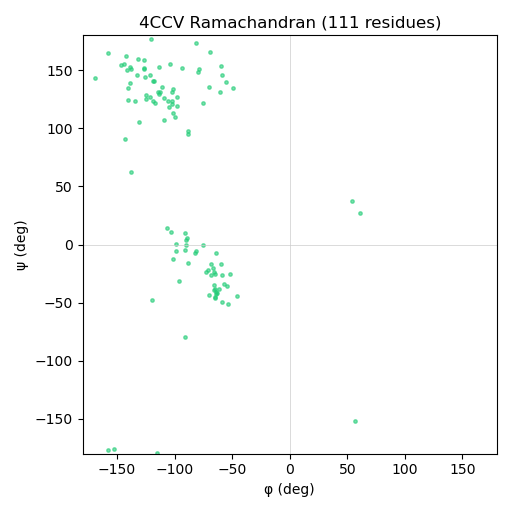26.372 -27.338 0.50 28.17 220 ILE A CA 1
ATOM 804 C CA B ILE A 1 98 ? -34.666 26.336 -27.398 0.50 27.04 220 ILE A CA 1
ATOM 805 C C . ILE A 1 98 ? -34.4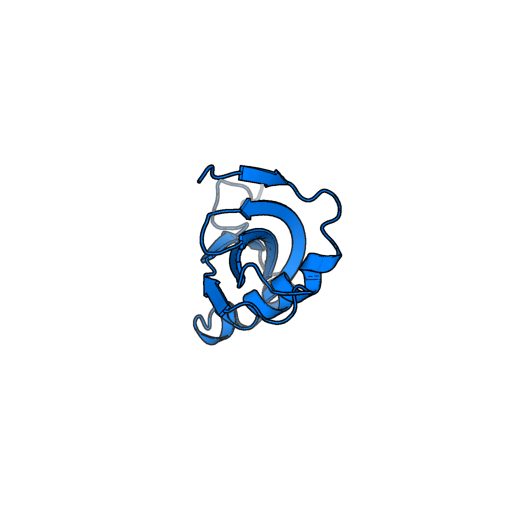93 27.866 -27.618 1.00 28.14 220 ILE A C 1
ATOM 806 O O . ILE A 1 98 ? -35.013 28.441 -28.599 1.00 27.33 220 ILE A O 1
ATOM 815 N N . SER A 1 99 ? -33.754 28.477 -26.727 1.00 28.29 221 SER A N 1
ATOM 816 C CA . SER A 1 99 ? -33.217 29.819 -26.898 1.00 30.69 221 SER A CA 1
ATOM 817 C C . SER A 1 99 ? -31.716 29.825 -26.682 1.00 30.23 221 SER A C 1
ATOM 818 O O . SER A 1 99 ? -31.205 29.074 -25.871 1.00 28.77 221 SER A O 1
ATOM 821 N N . CYS A 1 100 ? -31.056 30.756 -27.368 1.00 30.95 222 CYS A N 1
ATOM 822 C CA . CYS A 1 100 ? -29.656 30.957 -27.304 1.00 32.23 222 CYS A CA 1
ATOM 823 C C . CYS A 1 100 ? -29.311 32.462 -27.275 1.00 32.44 222 CYS A C 1
ATOM 824 O O . CYS A 1 100 ? -30.059 33.297 -27.839 1.00 30.21 222 CYS A O 1
ATOM 827 N N . GLU A 1 101 ? -28.166 32.769 -26.672 1.00 30.15 223 GLU A N 1
ATOM 828 C CA . GLU A 1 101 ? -27.652 34.147 -26.604 1.00 34.78 223 GLU A CA 1
ATOM 829 C C . GLU A 1 101 ? -26.158 34.035 -26.864 1.00 34.66 223 GLU A C 1
ATOM 830 O O . GLU A 1 101 ? -25.536 33.106 -26.338 1.00 31.43 223 GLU A O 1
ATOM 836 N N . VAL A 1 102 ? -25.598 34.954 -27.644 1.00 32.56 224 VAL A N 1
ATOM 837 C CA . VAL A 1 102 ? -24.206 34.890 -28.061 1.00 34.03 224 VAL A CA 1
ATOM 838 C C . VAL A 1 102 ? -23.451 36.064 -27.416 1.00 32.78 224 VAL A C 1
ATOM 839 O O . VAL A 1 102 ? -24.047 37.090 -27.086 1.00 32.04 224 VAL A O 1
ATOM 843 N N . PHE A 1 103 ? -22.167 35.860 -27.219 1.00 33.06 225 PHE A N 1
ATOM 844 C CA . PHE A 1 103 ? -21.272 36.796 -26.549 1.00 32.43 225 PHE A CA 1
ATOM 845 C C . PHE A 1 103 ? -20.072 36.906 -27.504 1.00 32.14 225 PHE A C 1
ATOM 846 O O . PHE A 1 103 ? -19.275 35.961 -27.595 1.00 28.51 225 PHE A O 1
ATOM 854 N N . ASN A 1 104 ? -19.968 38.019 -28.227 1.00 29.70 226 ASN A N 1
A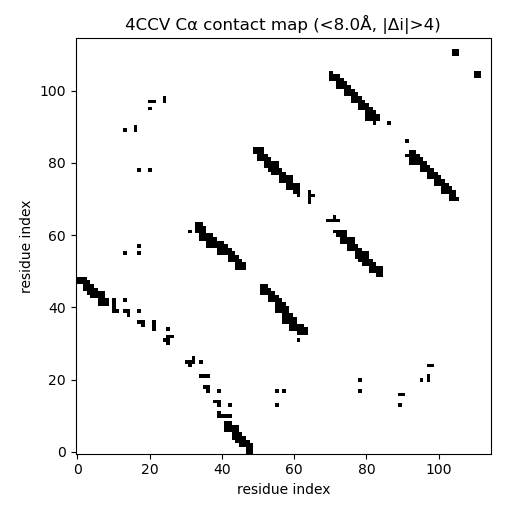TOM 855 C CA . ASN A 1 104 ? -18.888 38.260 -29.215 1.00 32.69 226 ASN A CA 1
ATOM 856 C C . ASN A 1 104 ? -17.763 39.131 -28.596 1.00 32.69 226 ASN A C 1
ATOM 857 O O . ASN A 1 104 ? -18.005 40.164 -27.984 1.00 35.82 226 ASN A O 1
ATOM 862 N N . PHE A 1 105 ? -16.548 38.637 -28.699 1.00 31.99 227 PHE A N 1
ATOM 863 C CA . PHE A 1 105 ? -15.366 39.283 -28.166 1.00 32.48 227 PHE A CA 1
ATOM 864 C C . PHE A 1 105 ? -15.299 40.788 -28.474 1.00 32.84 227 PHE A C 1
ATOM 865 O O . PHE A 1 105 ? -14.990 41.581 -27.606 1.00 33.38 227 PHE A O 1
ATOM 873 N N . GLU A 1 106 ? -15.612 41.144 -29.710 1.00 35.36 228 GLU A N 1
ATOM 874 C CA . GLU A 1 106 ? -15.481 42.524 -30.199 1.00 40.39 228 GLU A CA 1
ATOM 875 C C . GLU A 1 106 ? -16.650 43.478 -29.833 1.00 42.79 228 GLU A C 1
ATOM 876 O O . GLU A 1 106 ? -16.553 44.637 -30.115 1.00 42.87 228 GLU A O 1
ATOM 882 N N . GLU A 1 107 ? -17.726 42.992 -29.212 1.00 42.57 229 GLU A N 1
ATOM 883 C CA . GLU A 1 107 ? -18.868 43.840 -28.927 1.00 46.51 229 GLU A CA 1
ATOM 884 C C . GLU A 1 107 ? -18.993 44.296 -27.476 1.00 49.62 229 GLU A C 1
ATOM 885 O O . GLU A 1 107 ? -20.021 44.877 -27.091 1.00 51.23 229 GLU A O 1
ATOM 891 N N . HIS A 1 108 ? -17.964 44.069 -26.674 1.00 50.55 230 HIS A N 1
ATOM 892 C CA . HIS A 1 108 ? -18.067 44.294 -25.230 1.00 54.18 230 HIS A CA 1
ATOM 893 C C . HIS A 1 108 ? -16.780 44.899 -24.727 1.00 54.27 230 HIS A C 1
ATOM 894 O O . HIS A 1 108 ? -15.695 44.367 -24.956 1.00 50.18 230 HIS A O 1
ATOM 901 N N . GLY A 1 109 ? -16.919 46.050 -24.085 1.00 58.34 231 GLY A N 1
ATOM 902 C CA . GLY A 1 109 ? -15.804 46.750 -23.478 1.00 59.37 231 GLY A CA 1
ATOM 903 C C . GLY A 1 109 ? -14.692 47.065 -24.460 1.00 59.26 231 GLY A C 1
ATOM 904 O O . GLY A 1 109 ? -14.926 47.215 -25.655 1.00 61.06 231 GLY A O 1
ATOM 905 N N . ASN A 1 110 ? -13.477 47.147 -23.922 1.00 59.83 232 ASN A N 1
ATOM 906 C CA . ASN A 1 110 ? -12.319 47.602 -24.630 1.00 57.20 232 ASN A CA 1
ATOM 907 C C . ASN A 1 110 ? -11.397 46.430 -24.956 1.00 55.14 232 ASN A C 1
ATOM 908 O O . ASN A 1 110 ? -10.209 46.644 -25.328 1.00 51.77 232 ASN A O 1
ATOM 913 N N . ILE A 1 111 ? -11.914 45.199 -24.828 1.00 47.28 233 ILE A N 1
ATOM 914 C CA . ILE A 1 111 ? -11.045 44.021 -24.931 1.00 45.18 233 ILE A CA 1
ATOM 915 C C . ILE A 1 111 ? -10.586 43.813 -26.376 1.00 42.91 233 ILE A C 1
ATOM 916 O O . ILE A 1 111 ? -9.583 43.134 -26.565 1.00 41.23 233 ILE A O 1
ATOM 921 N N . SER A 1 112 ? -11.298 44.354 -27.378 1.00 40.09 234 SER A N 1
ATOM 922 C CA . SER A 1 112 ? -10.814 44.265 -28.759 1.00 41.77 234 SER A CA 1
ATOM 923 C C . SER A 1 112 ? -9.881 45.455 -29.210 1.00 42.71 234 SER A C 1
ATOM 924 O O . SER A 1 112 ? -9.482 45.521 -30.388 1.00 44.61 234 SER A O 1
ATOM 927 N N . GLY A 1 113 ? -9.526 46.346 -28.276 1.00 41.47 235 GLY A N 1
ATOM 928 C CA . GLY A 1 113 ? -8.484 47.372 -28.496 1.00 41.12 235 GLY A CA 1
ATOM 929 C C . GLY A 1 113 ? -7.022 46.941 -28.322 1.00 40.21 235 GLY A C 1
ATOM 930 O O . GLY A 1 113 ? -6.699 45.813 -27.853 1.00 35.88 235 GLY A O 1
ATOM 931 N N . PHE A 1 114 ? -6.118 47.878 -28.676 1.00 39.35 236 PHE A N 1
ATOM 932 C CA . PHE A 1 114 ? -4.689 47.655 -28.606 1.00 40.73 236 PHE A CA 1
ATOM 933 C C . PHE A 1 114 ? -4.141 48.615 -27.566 1.00 43.45 236 PHE A C 1
ATOM 934 O O . PHE A 1 114 ? -4.907 49.367 -26.931 1.00 45.59 236 PHE A O 1
ATOM 942 N N . ARG A 1 115 ? -2.835 48.575 -27.356 1.00 42.20 237 ARG A N 1
ATOM 943 C CA . ARG A 1 115 ? -2.213 49.354 -26.292 1.00 47.26 237 ARG A CA 1
ATOM 944 C C . ARG A 1 115 ? -2.556 50.864 -26.352 1.00 48.61 237 ARG A C 1
ATOM 945 O O . ARG A 1 115 ? -3.011 51.399 -25.324 1.00 57.67 237 ARG A O 1
#

Nearest PDB structures (foldseek):
  4ccv-assembly1_A  TM=1.009E+00  e=3.682E-22  Oryctolagus cuniculus
  5wpq-assembly1_A  TM=4.363E-01  e=7.745E+00  Mus musculus

Organism: Oryctolagus cuniculus (NCBI:txid9986)

CATH classification: 3.10.450.10

Radius of gyration: 16.66 Å; Cα contacts (8 Å, |Δi|>4): 228; chains: 1; bounding box: 48×44×35 Å

B-factor: mean 43.73, std 15.33, range [24.76, 125.0]

GO terms:
  GO:0005515 protein binding (F, IPI)
  GO:0010755 regulation of plasminogen activation (P, IDA)
  GO:0016525 negative regulation of angiogenesis (P, IDA)

Secondary structure (DSSP, 8-state):
---EEEE-S--GGGHHHHHHHHHHHHHT-GGGTTEEEEEEEEEEEEE-SSEEEEEEEEEEEEGGGGSTTPPPEEEEEEEEEEEETT--SSS--SEEEEEEEEEEGGGSTTTT---

InterPro domains:
  IPR000010 Cystatin domain [PF00031] (14-82)
  IPR000010 Cystatin domain [SM00043] (2-117)
  IPR000010 Cystatin domain [SM00043] (127-231)
  IPR000010 Cystatin domain [cd00042] (6-116)
  IPR046350 Cystatin superfamily [SSF54403] (10-101)
  IPR050735 Kininogen/Fetuin/Histidine-rich Glycoprotein [PTHR13814] (6-376)

Foldseek 3Di:
DDKDKDWDPDCVLCQVVVQVVLVVVCVPPVQSPQKDWDDFDTWMWIDDPFWIKIWTKTKMWRVVCVPPVHFGKMKIKIKIFIDGPPDPGDPDGPDIDMDMDMDTQPPDPCSPDDD

Sequence (115 aa):
SPVLFDFIEDTEPFRKSADKALEEVYKSESEAYASFRVDRVERVTRVKGGERTNYYVDFSVRNCSRSHFHRHPAFGFCRADLSFDVEASNLENPEDVIIISCEVFNFEEHGNISGFR

Solvent-accessible surface area: 8037 Å² total; per-residue (Å²): 129,106,104,95,132,54,93,41,159,91,30,128,60,8,94,95,8,0,70,132,3,5,111,74,46,52,88,154,35,160,88,25,66,37,6,168,17,39,161,21,83,116,1,7,68,33,89,27,62,144,84,16,28,31,54,0,19,0,0,0,110,23,31,45,53,88,105,165,192,109,84,72,8,51,1,117,5,103,0,22,6,6,6,54,85,147,52,115,81,37,82,113,40,102,65,57,115,25,70,11,133,52,108,23,72,58,113,79,73,142,98,40,52,204,289